Protein 5LW2 (pdb70)

Structure (mmCIF, N/CA/C/O backbone):
data_5LW2
#
_entry.id   5LW2
#
_cell.length_a   96.130
_cell.length_b   28.000
_cell.length_c   52.730
_cell.angle_alpha   90.00
_cell.angle_beta   104.53
_cell.angle_gamma   90.00
#
_symmetry.space_group_name_H-M   'C 1 2 1'
#
loop_
_entity.id
_entity.type
_entity.pdbx_description
1 polymer DARPin_5m3_D12
2 non-polymer 'ACETATE ION'
3 water water
#
loop_
_atom_site.group_PDB
_atom_site.id
_atom_site.type_symbol
_atom_site.label_atom_id
_atom_site.label_alt_id
_atom_site.label_comp_id
_atom_site.label_asym_id
_atom_site.label_entity_id
_atom_site.label_seq_id
_atom_site.pdbx_PDB_ins_code
_atom_site.Cartn_x
_atom_site.Cartn_y
_atom_site.Cartn_z
_atom_site.occupancy
_atom_site.B_iso_or_equiv
_atom_site.auth_seq_id
_atom_site.auth_comp_id
_atom_site.auth_asym_id
_atom_site.auth_atom_id
_atom_site.pdbx_PDB_model_num
ATOM 1 N N . ASP A 1 13 ? -47.256 -8.926 13.420 1.00 74.14 13 ASP A N 1
ATOM 2 C CA . ASP A 1 13 ? -47.948 -8.137 14.431 1.00 73.41 13 ASP A CA 1
ATOM 3 C C . ASP A 1 13 ? -46.931 -7.287 15.206 1.00 62.75 13 ASP A C 1
ATOM 4 O O . ASP A 1 13 ? -46.263 -6.438 14.615 1.00 61.71 13 ASP A O 1
ATOM 12 N N . LEU A 1 14 ? -46.808 -7.505 16.520 1.00 55.22 14 LEU A N 1
ATOM 13 C CA . LEU A 1 14 ? -45.826 -6.755 17.298 1.00 45.00 14 LEU A CA 1
ATOM 14 C C . LEU A 1 14 ? -44.411 -7.046 16.818 1.00 39.64 14 LEU A C 1
ATOM 15 O O . LEU A 1 14 ? -43.556 -6.152 16.800 1.00 36.29 14 LEU A O 1
ATOM 31 N N . GLY A 1 15 ? -44.142 -8.293 16.430 1.00 40.82 15 GLY A N 1
ATOM 32 C CA . GLY A 1 15 ? -42.825 -8.627 15.913 1.00 38.77 15 GLY A CA 1
ATOM 33 C C . GLY A 1 15 ? -42.478 -7.842 14.665 1.00 39.16 15 GLY A C 1
ATOM 34 O O . GLY A 1 15 ? -41.337 -7.406 14.489 1.00 35.71 15 GLY A O 1
ATOM 38 N N . LYS A 1 16 ? -43.457 -7.646 13.779 1.00 43.64 16 LYS A N 1
ATOM 39 C CA . LYS A 1 16 ? -43.216 -6.857 12.578 1.00 46.15 16 LYS A CA 1
ATOM 40 C C . LYS A 1 16 ? -42.903 -5.410 12.935 1.00 42.81 16 LYS A C 1
ATOM 41 O O . LYS A 1 16 ? -41.986 -4.805 12.368 1.00 41.95 16 LYS A O 1
ATOM 60 N N . LYS A 1 17 ? -43.647 -4.843 13.889 1.00 40.31 17 LYS A N 1
ATOM 61 C CA . LYS A 1 17 ? -43.383 -3.474 14.320 1.00 36.79 17 LYS A CA 1
ATOM 62 C C . LYS A 1 17 ? -42.010 -3.356 14.971 1.00 31.80 17 LYS A C 1
ATOM 63 O O . LYS A 1 17 ? -41.323 -2.341 14.810 1.00 30.13 17 LYS A O 1
ATOM 82 N N . LEU A 1 18 ? -41.591 -4.387 15.711 1.00 27.69 18 LEU A N 1
ATOM 83 C CA . LEU A 1 18 ? -40.285 -4.351 16.361 1.00 25.31 18 LEU A CA 1
ATOM 84 C C . LEU A 1 18 ? -39.154 -4.320 15.337 1.00 25.27 18 LEU A C 1
ATOM 85 O O . LEU A 1 18 ? -38.180 -3.578 15.502 1.00 24.56 18 LEU A O 1
ATOM 101 N N . LEU A 1 19 ? -39.259 -5.127 14.278 1.00 25.91 19 LEU A N 1
ATOM 102 C CA . LEU A 1 19 ? -38.231 -5.132 13.241 1.00 26.62 19 LEU A CA 1
ATOM 103 C C . LEU A 1 19 ? -38.065 -3.750 12.621 1.00 27.21 19 LEU A C 1
ATOM 104 O O . LEU A 1 19 ? -36.944 -3.247 12.486 1.00 27.39 19 LEU A O 1
ATOM 120 N N . GLU A 1 20 ? -39.175 -3.116 12.244 1.00 32.57 20 GLU A N 1
ATOM 121 C CA . GLU A 1 20 ? -39.097 -1.815 11.588 1.00 36.28 20 GLU A CA 1
ATOM 122 C C . GLU A 1 20 ? -38.613 -0.738 12.551 1.00 32.43 20 GLU A C 1
ATOM 123 O O . GLU A 1 20 ? -37.823 0.133 12.170 1.00 30.71 20 GLU A O 1
ATOM 135 N N . ALA A 1 21 ? -39.079 -0.775 13.802 1.00 28.63 21 ALA A N 1
ATOM 136 C CA . ALA A 1 21 ? -38.607 0.191 14.788 1.00 27.01 21 ALA A CA 1
ATOM 137 C C . ALA A 1 21 ? -37.099 0.089 14.969 1.00 25.61 21 ALA A C 1
ATOM 138 O O . ALA A 1 21 ? -36.413 1.105 15.126 1.00 23.51 21 ALA A O 1
ATOM 145 N N . ALA A 1 22 ? -36.566 -1.134 14.956 1.00 24.93 22 ALA A N 1
ATOM 146 C CA . ALA A 1 22 ? -35.125 -1.308 15.082 1.00 24.31 22 ALA A CA 1
ATOM 147 C C . ALA A 1 22 ? -34.412 -0.808 13.836 1.00 25.43 22 ALA A C 1
ATOM 148 O O . ALA A 1 22 ? -33.356 -0.172 13.929 1.00 25.64 22 ALA A O 1
ATOM 155 N N . ARG A 1 23 ? -34.982 -1.077 12.661 1.00 27.50 23 ARG A N 1
ATOM 156 C CA . ARG A 1 23 ? -34.377 -0.606 11.420 1.00 28.34 23 ARG A CA 1
ATOM 157 C C . ARG A 1 23 ? -34.375 0.917 11.354 1.00 29.33 23 ARG A C 1
ATOM 158 O O . ARG A 1 23 ? -33.373 1.528 10.967 1.00 31.83 23 ARG A O 1
ATOM 179 N N . ALA A 1 24 ? -35.488 1.547 11.734 1.00 30.03 24 ALA A N 1
ATOM 180 C CA . ALA A 1 24 ? -35.634 2.993 11.630 1.00 30.77 24 ALA A CA 1
ATOM 181 C C . ALA A 1 24 ? -34.957 3.756 12.763 1.00 32.04 24 ALA A C 1
ATOM 182 O O . ALA A 1 24 ? -34.877 4.987 12.693 1.00 32.93 24 ALA A O 1
ATOM 189 N N . GLY A 1 25 ? -34.473 3.073 13.796 1.00 29.05 25 GLY A N 1
ATOM 190 C CA . GLY A 1 25 ? -33.784 3.751 14.876 1.00 30.31 25 GLY A CA 1
ATOM 191 C C . GLY A 1 25 ? -34.678 4.321 15.954 1.00 30.87 25 GLY A C 1
ATOM 192 O O . GLY A 1 25 ? -34.234 5.188 16.714 1.00 30.23 25 GLY A O 1
ATOM 196 N N . GLN A 1 26 ? -35.926 3.858 16.052 1.00 31.69 26 GLN A N 1
ATOM 197 C CA . GLN A 1 26 ? -36.874 4.359 17.050 1.00 33.50 26 GLN A CA 1
ATOM 198 C C . GLN A 1 26 ? -36.674 3.564 18.333 1.00 29.88 26 GLN A C 1
ATOM 199 O O . GLN A 1 26 ? -37.354 2.569 18.590 1.00 28.20 26 GLN A O 1
ATOM 213 N N . ASP A 1 27 ? -35.729 4.014 19.158 1.00 28.02 27 ASP A N 1
ATOM 214 C CA . ASP A 1 27 ? -35.363 3.244 20.341 1.00 27.31 27 ASP A CA 1
ATOM 215 C C . ASP A 1 27 ? -36.446 3.300 21.409 1.00 26.14 27 ASP A C 1
ATOM 216 O O . ASP A 1 27 ? -36.561 2.373 22.220 1.00 24.70 27 ASP A O 1
ATOM 225 N N . ASP A 1 28 ? -37.247 4.368 21.435 1.00 27.69 28 ASP A N 1
ATOM 226 C CA . ASP A 1 28 ? -38.378 4.395 22.355 1.00 28.13 28 ASP A CA 1
ATOM 227 C C . ASP A 1 28 ? -39.426 3.365 21.950 1.00 29.90 28 ASP A C 1
ATOM 228 O O . ASP A 1 28 ? -39.977 2.660 22.805 1.00 28.35 28 ASP A O 1
ATOM 237 N N . GLU A 1 29 ? -39.689 3.240 20.645 1.00 31.24 29 GLU A N 1
ATOM 238 C CA . GLU A 1 29 ? -40.670 2.272 20.170 1.00 33.37 29 GLU A CA 1
ATOM 239 C C . GLU A 1 29 ? -40.186 0.841 20.362 1.00 29.76 29 GLU A C 1
ATOM 240 O O . GLU A 1 29 ? -40.995 -0.058 20.623 1.00 30.61 29 GLU A O 1
ATOM 252 N N . VAL A 1 30 ? -38.878 0.611 20.228 1.00 27.19 30 VAL A N 1
ATOM 253 C CA . VAL A 1 30 ? -38.311 -0.709 20.501 1.00 24.18 30 VAL A CA 1
ATOM 254 C C . VAL A 1 30 ? -38.592 -1.114 21.942 1.00 24.51 30 VAL A C 1
ATOM 255 O O . VAL A 1 30 ? -39.035 -2.237 22.217 1.00 22.46 30 VAL A O 1
ATOM 269 N N . ARG A 1 31 ? -38.335 -0.206 22.886 1.00 26.12 31 ARG A N 1
ATOM 270 C CA . ARG A 1 31 ? -38.589 -0.504 24.293 1.00 24.62 31 ARG A CA 1
ATOM 271 C C . ARG A 1 31 ? -40.075 -0.737 24.540 1.00 26.84 31 ARG A C 1
ATOM 272 O O . ARG A 1 31 ? -40.461 -1.690 25.227 1.00 27.43 31 ARG A O 1
ATOM 293 N N . ILE A 1 32 ? -40.921 0.139 23.995 1.00 28.87 32 ILE A N 1
ATOM 294 C CA . ILE A 1 32 ? -42.370 0.004 24.151 1.00 30.27 32 ILE A CA 1
ATOM 295 C C . ILE A 1 32 ? -42.833 -1.358 23.655 1.00 28.62 32 ILE A C 1
ATOM 296 O O . ILE A 1 32 ? -43.586 -2.069 24.335 1.00 29.79 32 ILE A O 1
ATOM 312 N N . LEU A 1 33 ? -42.409 -1.735 22.447 1.00 26.13 33 LEU A N 1
ATOM 313 C CA . LEU A 1 33 ? -42.858 -2.992 21.866 1.00 25.68 33 LEU A CA 1
ATOM 314 C C . LEU A 1 33 ? -42.398 -4.180 22.702 1.00 25.92 33 LEU A C 1
ATOM 315 O O . LEU A 1 33 ? -43.154 -5.138 22.901 1.00 27.85 33 LEU A O 1
ATOM 331 N N . LEU A 1 34 ? -41.164 -4.130 23.213 1.00 24.31 34 LEU A N 1
ATOM 332 C CA . LEU A 1 34 ? -40.677 -5.203 24.073 1.00 22.73 34 LEU A CA 1
ATOM 333 C C . LEU A 1 34 ? -41.452 -5.252 25.384 1.00 27.10 34 LEU A C 1
ATOM 334 O O . LEU A 1 34 ? -41.789 -6.336 25.874 1.00 26.40 34 LEU A O 1
ATOM 350 N N . ALA A 1 35 ? -41.741 -4.087 25.968 1.00 28.43 35 ALA A N 1
ATOM 351 C CA . ALA A 1 35 ? -42.519 -4.044 27.199 1.00 32.72 35 ALA A CA 1
ATOM 352 C C . ALA A 1 35 ? -43.911 -4.632 27.015 1.00 33.65 35 ALA A C 1
ATOM 353 O O . ALA A 1 35 ? -44.532 -5.051 27.999 1.00 36.05 35 ALA A O 1
ATOM 360 N N . ASN A 1 36 ? -44.415 -4.678 25.780 1.00 31.71 36 ASN A N 1
ATOM 361 C CA . ASN A 1 36 ? -45.749 -5.193 25.500 1.00 34.66 36 ASN A CA 1
ATOM 362 C C . ASN A 1 36 ? -45.719 -6.583 24.868 1.00 34.10 36 ASN A C 1
ATOM 363 O O . ASN A 1 36 ? -46.702 -6.997 24.247 1.00 36.14 36 ASN A O 1
ATOM 374 N N . GLY A 1 37 ? -44.611 -7.311 25.013 1.00 31.49 37 GLY A N 1
ATOM 375 C CA . GLY A 1 37 ? -44.569 -8.719 24.675 1.00 32.52 37 GLY A CA 1
ATOM 376 C C . GLY A 1 37 ? -43.914 -9.066 23.357 1.00 33.63 37 GLY A C 1
ATOM 377 O O . GLY A 1 37 ? -43.892 -10.250 22.995 1.00 34.49 37 GLY A O 1
ATOM 381 N N . ALA A 1 38 ? -43.378 -8.089 22.631 1.00 32.49 38 ALA A N 1
ATOM 382 C CA . ALA A 1 38 ? -42.768 -8.374 21.339 1.00 33.16 38 ALA A CA 1
ATOM 383 C C . ALA A 1 38 ? -41.595 -9.331 21.500 1.00 31.95 38 ALA A C 1
ATOM 384 O O . ALA A 1 38 ? -40.756 -9.163 22.390 1.00 30.69 38 ALA A O 1
ATOM 391 N N . ASP A 1 39 ? -41.539 -10.335 20.629 1.00 32.01 39 ASP A N 1
ATOM 392 C CA . ASP A 1 39 ? -40.455 -11.307 20.652 1.00 31.32 39 ASP A CA 1
ATOM 393 C C . ASP A 1 39 ? -39.160 -10.646 20.185 1.00 30.87 39 ASP A C 1
ATOM 394 O O . ASP A 1 39 ? -39.048 -10.217 19.031 1.00 27.17 39 ASP A O 1
ATOM 403 N N . VAL A 1 40 ? -38.182 -10.564 21.091 1.00 30.35 40 VAL A N 1
ATOM 404 C CA . VAL A 1 40 ? -36.933 -9.872 20.800 1.00 27.98 40 VAL A CA 1
ATOM 405 C C . VAL A 1 40 ? -36.183 -10.522 19.647 1.00 29.40 40 VAL A C 1
ATOM 406 O O . VAL A 1 40 ? -35.335 -9.877 19.021 1.00 29.26 40 VAL A O 1
ATOM 419 N N . ASN A 1 41 ? -36.468 -11.790 19.349 1.00 31.95 41 ASN A N 1
ATOM 420 C CA . ASN A 1 41 ? -35.778 -12.515 18.289 1.00 32.84 41 ASN A CA 1
ATOM 421 C C . ASN A 1 41 ? -36.677 -12.785 17.087 1.00 36.46 41 ASN A C 1
ATOM 422 O O . ASN A 1 41 ? -36.400 -13.697 16.301 1.00 38.42 41 ASN A O 1
ATOM 433 N N . THR A 1 42 ? -37.747 -12.007 16.927 1.00 36.77 42 THR A N 1
ATOM 434 C CA . THR A 1 42 ? -38.580 -12.114 15.738 1.00 39.46 42 THR A CA 1
ATOM 435 C C . THR A 1 42 ? -37.713 -12.040 14.490 1.00 35.22 42 THR A C 1
ATOM 436 O O . THR A 1 42 ? -36.828 -11.190 14.385 1.00 34.37 42 THR A O 1
ATOM 447 N N . ALA A 1 43 ? -37.974 -12.933 13.541 1.00 34.86 43 ALA A N 1
ATOM 448 C CA . ALA A 1 43 ? -37.216 -13.000 12.299 1.00 32.48 43 ALA A CA 1
ATOM 449 C C . ALA A 1 43 ? -38.146 -12.725 11.127 1.00 34.58 43 ALA A C 1
ATOM 450 O O . ALA A 1 43 ? -39.251 -13.275 11.067 1.00 36.48 43 ALA A O 1
ATOM 457 N N . ASP A 1 44 ? -37.700 -11.881 10.197 1.00 37.43 44 ASP A N 1
ATOM 458 C CA . ASP A 1 44 ? -38.497 -11.571 9.017 1.00 41.00 44 ASP A CA 1
ATOM 459 C C . ASP A 1 44 ? -38.372 -12.715 8.011 1.00 49.23 44 ASP A C 1
ATOM 460 O O . ASP A 1 44 ? -37.788 -13.765 8.293 1.00 46.61 44 ASP A O 1
ATOM 469 N N . GLU A 1 45 ? -38.921 -12.512 6.812 1.00 58.94 45 GLU A N 1
ATOM 470 C CA . GLU A 1 45 ? -38.933 -13.567 5.804 1.00 70.22 45 GLU A CA 1
ATOM 471 C C . GLU A 1 45 ? -37.533 -14.114 5.548 1.00 64.64 45 GLU A C 1
ATOM 472 O O . GLU A 1 45 ? -37.346 -15.329 5.416 1.00 69.29 45 GLU A O 1
ATOM 484 N N . THR A 1 46 ? -36.536 -13.235 5.484 1.00 55.33 46 THR A N 1
ATOM 485 C CA . THR A 1 46 ? -35.171 -13.626 5.160 1.00 47.33 46 THR A CA 1
ATOM 486 C C . THR A 1 46 ? -34.329 -13.940 6.393 1.00 40.84 46 THR A C 1
ATOM 487 O O . THR A 1 46 ? -33.110 -14.106 6.269 1.00 37.90 46 THR A O 1
ATOM 498 N N . GLY A 1 47 ? -34.941 -14.025 7.571 1.00 37.37 47 GLY A N 1
ATOM 499 C CA . GLY A 1 47 ? -34.243 -14.450 8.764 1.00 33.33 47 GLY A CA 1
ATOM 500 C C . GLY A 1 47 ? -33.627 -13.345 9.594 1.00 30.50 47 GLY A C 1
ATOM 501 O O . GLY A 1 47 ? -33.014 -13.641 10.629 1.00 28.36 47 GLY A O 1
ATOM 505 N N . PHE A 1 48 ? -33.766 -12.086 9.187 1.00 29.94 48 PHE A N 1
ATOM 506 C CA . PHE A 1 48 ? -33.200 -10.990 9.961 1.00 24.97 48 PHE A CA 1
ATOM 507 C C . PHE A 1 48 ? -34.003 -10.771 11.235 1.00 24.71 48 PHE A C 1
ATOM 508 O O . PHE A 1 48 ? -35.236 -10.729 11.204 1.00 24.68 48 PHE A O 1
ATOM 525 N N . THR A 1 49 ? -33.302 -10.618 12.346 1.00 26.00 49 THR A N 1
ATOM 526 C CA . THR A 1 49 ? -33.888 -10.243 13.622 1.00 25.61 49 THR A CA 1
ATOM 527 C C . THR A 1 49 ? -33.680 -8.763 13.867 1.00 25.26 49 THR A C 1
ATOM 528 O O . THR A 1 49 ? -32.887 -8.108 13.182 1.00 24.28 49 THR A O 1
ATOM 539 N N . PRO A 1 50 ? -34.376 -8.186 14.846 1.00 25.67 50 PRO A N 1
ATOM 540 C CA . PRO A 1 50 ? -34.127 -6.772 15.160 1.00 24.62 50 PRO A CA 1
ATOM 541 C C . PRO A 1 50 ? -32.660 -6.466 15.395 1.00 22.50 50 PRO A C 1
ATOM 542 O O . PRO A 1 50 ? -32.192 -5.388 15.012 1.00 24.66 50 PRO A O 1
ATOM 553 N N . LEU A 1 51 ? -31.911 -7.392 15.998 1.00 20.66 51 LEU A N 1
ATOM 554 C CA . LEU A 1 51 ? -30.495 -7.139 16.239 1.00 20.43 51 LEU A CA 1
ATOM 555 C C . LEU A 1 51 ? -29.721 -7.078 14.925 1.00 22.71 51 LEU A C 1
ATOM 556 O O . LEU A 1 51 ? -28.817 -6.248 14.772 1.00 21.73 51 LEU A O 1
ATOM 572 N N . HIS A 1 52 ? -30.061 -7.947 13.969 1.00 23.49 52 HIS A N 1
ATOM 573 C CA . HIS A 1 52 ? -29.475 -7.862 12.633 1.00 23.53 52 HIS A CA 1
ATOM 574 C C . HIS A 1 52 ? -29.659 -6.470 12.045 1.00 23.22 52 HIS A C 1
ATOM 575 O O . HIS A 1 52 ? -28.709 -5.855 11.545 1.00 25.90 52 HIS A O 1
ATOM 589 N N . LEU A 1 53 ? -30.894 -5.968 12.074 1.00 22.08 53 LEU A N 1
ATOM 590 C CA . LEU A 1 53 ? -31.204 -4.730 11.371 1.00 22.62 53 LEU A CA 1
ATOM 591 C C . LEU A 1 53 ? -30.564 -3.534 12.058 1.00 22.80 53 LEU A C 1
ATOM 592 O O . LEU A 1 53 ? -30.042 -2.637 11.388 1.00 22.99 53 LEU A O 1
ATOM 608 N N . ALA A 1 54 ? -30.582 -3.507 13.393 1.00 20.16 54 ALA A N 1
ATOM 609 C CA . ALA A 1 54 ? -29.941 -2.414 14.115 1.00 19.70 54 ALA A CA 1
ATOM 610 C C . ALA A 1 54 ? -28.437 -2.410 13.882 1.00 21.41 54 ALA A C 1
ATOM 611 O O . ALA A 1 54 ? -27.825 -1.344 13.751 1.00 25.06 54 ALA A O 1
ATOM 618 N N . ALA A 1 55 ? -27.824 -3.594 13.825 1.00 21.31 55 ALA A N 1
ATOM 619 C CA . ALA A 1 55 ? -26.401 -3.671 13.521 1.00 22.11 55 ALA A CA 1
ATOM 620 C C . ALA A 1 55 ? -26.121 -3.175 12.109 1.00 22.70 55 ALA A C 1
ATOM 621 O O . ALA A 1 55 ? -25.157 -2.435 11.883 1.00 25.16 55 ALA A O 1
ATOM 628 N N . TRP A 1 56 ? -26.967 -3.562 11.149 1.00 23.74 56 TRP A N 1
ATOM 629 C CA . TRP A 1 56 ? -26.770 -3.147 9.764 1.00 26.31 56 TRP A CA 1
ATOM 630 C C . TRP A 1 56 ? -26.971 -1.646 9.597 1.00 27.69 56 TRP A C 1
ATOM 631 O O . TRP A 1 56 ? -26.255 -0.999 8.820 1.00 26.60 56 TRP A O 1
ATOM 652 N N . GLU A 1 57 ? -27.943 -1.073 10.308 1.00 26.59 57 GLU A N 1
ATOM 653 C CA . GLU A 1 57 ? -28.243 0.346 10.164 1.00 28.51 57 GLU A CA 1
ATOM 654 C C . GLU A 1 57 ? -27.360 1.225 11.038 1.00 30.61 57 GLU A C 1
ATOM 655 O O . GLU A 1 57 ? -27.301 2.438 10.810 1.00 31.11 57 GLU A O 1
ATOM 667 N N . GLY A 1 58 ? -26.672 0.649 12.020 1.00 28.43 58 GLY A N 1
ATOM 668 C CA . GLY A 1 58 ? -25.761 1.412 12.844 1.00 29.82 58 GLY A CA 1
ATOM 669 C C . GLY A 1 58 ? -26.390 2.045 14.063 1.00 27.50 58 GLY A C 1
ATOM 670 O O . GLY A 1 58 ? -25.938 3.112 14.495 1.00 30.99 58 GLY A O 1
ATOM 674 N N . HIS A 1 59 ? -27.422 1.427 14.632 1.00 25.19 59 HIS A N 1
ATOM 675 C CA . HIS A 1 59 ? -28.134 1.981 15.786 1.00 25.06 59 HIS A CA 1
ATOM 676 C C . HIS A 1 59 ? -27.573 1.326 17.046 1.00 23.80 59 HIS A C 1
ATOM 677 O O . HIS A 1 59 ? -28.094 0.324 17.538 1.00 22.64 59 HIS A O 1
ATOM 691 N N . LEU A 1 60 ? -26.496 1.916 17.572 1.00 25.38 60 LEU A N 1
ATOM 692 C CA . LEU A 1 60 ? -25.787 1.331 18.706 1.00 27.14 60 LEU A CA 1
ATOM 693 C C . LEU A 1 60 ? -26.702 1.176 19.915 1.00 23.90 60 LEU A C 1
ATOM 694 O O . LEU A 1 60 ? -26.734 0.118 20.552 1.00 23.03 60 LEU A O 1
ATOM 710 N N . GLY A 1 61 ? -27.440 2.232 20.257 1.00 25.30 61 GLY A N 1
ATOM 711 C CA . GLY A 1 61 ? -28.287 2.176 21.438 1.00 23.91 61 GLY A CA 1
ATOM 712 C C . GLY A 1 61 ? -29.307 1.056 21.369 1.00 25.25 61 GLY A C 1
ATOM 713 O O . GLY A 1 61 ? -29.591 0.396 22.374 1.00 20.87 61 GLY A O 1
ATOM 717 N N . ILE A 1 62 ? -29.873 0.825 20.183 1.00 24.81 62 ILE A N 1
ATOM 718 C CA . ILE A 1 62 ? -30.846 -0.249 20.015 1.00 24.51 62 ILE A CA 1
ATOM 719 C C . ILE A 1 62 ? -30.172 -1.609 20.143 1.00 24.75 62 ILE A C 1
ATOM 720 O O . ILE A 1 62 ? -30.739 -2.543 20.720 1.00 25.75 62 ILE A O 1
ATOM 736 N N . VAL A 1 63 ? -28.956 -1.746 19.607 1.00 23.55 63 VAL A N 1
ATOM 737 C CA . VAL A 1 63 ? -28.182 -2.969 19.821 1.00 21.87 63 VAL A CA 1
ATOM 738 C C . VAL A 1 63 ? -28.065 -3.257 21.313 1.00 22.79 63 VAL A C 1
ATOM 739 O O . VAL A 1 63 ? -28.293 -4.382 21.772 1.00 23.42 63 VAL A O 1
ATOM 752 N N . GLU A 1 64 ? -27.703 -2.235 22.088 1.00 23.86 64 GLU A N 1
ATOM 753 C CA . GLU A 1 64 ? -27.548 -2.405 23.529 1.00 25.20 64 GLU A CA 1
ATOM 754 C C . GLU A 1 64 ? -28.877 -2.741 24.199 1.00 25.18 64 GLU A C 1
ATOM 755 O O . GLU A 1 64 ? -28.923 -3.572 25.116 1.00 25.99 64 GLU A O 1
ATOM 767 N N . VAL A 1 65 ? -29.968 -2.117 23.752 1.00 24.27 65 VAL A N 1
ATOM 768 C CA . VAL A 1 65 ? -31.278 -2.386 24.345 1.00 23.35 65 VAL A CA 1
ATOM 769 C C . VAL A 1 65 ? -31.709 -3.818 24.052 1.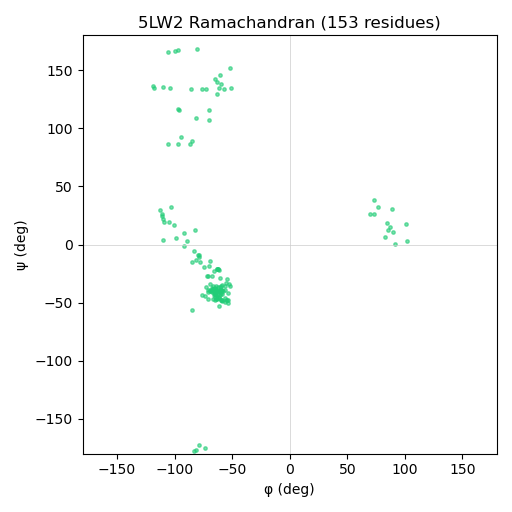00 20.76 65 VAL A C 1
ATOM 770 O O . VAL A 1 65 ? -32.171 -4.541 24.944 1.00 22.02 65 VAL A O 1
ATOM 783 N N . LEU A 1 66 ? -31.583 -4.244 22.795 1.00 18.82 66 LEU A N 1
ATOM 784 C CA . LEU A 1 66 ? -31.976 -5.604 22.440 1.00 19.00 66 LEU A CA 1
ATOM 785 C C . LEU A 1 66 ? -31.184 -6.630 23.237 1.00 20.74 66 LEU A C 1
ATOM 786 O O . LEU A 1 66 ? -31.743 -7.630 23.704 1.00 23.02 66 LEU A O 1
ATOM 802 N N . LEU A 1 67 ? -29.877 -6.406 23.400 1.00 21.64 67 LEU A N 1
ATOM 803 C CA . LEU A 1 67 ? -29.049 -7.366 24.123 1.00 21.21 67 LEU A CA 1
ATOM 804 C C . LEU A 1 67 ? -29.435 -7.416 25.596 1.00 22.17 67 LEU A C 1
ATOM 805 O O . LEU A 1 67 ? -29.406 -8.485 26.217 1.00 21.45 67 LEU A O 1
ATOM 821 N N . LYS A 1 68 ? -29.815 -6.276 26.167 1.00 22.98 68 LYS A N 1
ATOM 822 C CA . LYS A 1 68 ? -30.288 -6.265 27.544 1.00 27.86 68 LYS A CA 1
ATOM 823 C C . LYS A 1 68 ? -31.642 -6.947 27.697 1.00 28.73 68 LYS A C 1
ATOM 824 O O . LYS A 1 68 ? -32.035 -7.253 28.829 1.00 31.77 68 LYS A O 1
ATOM 843 N N . ASN A 1 69 ? -32.351 -7.203 26.595 1.00 25.79 69 ASN A N 1
ATOM 844 C CA . ASN A 1 69 ? -33.663 -7.837 26.623 1.00 26.37 69 ASN A CA 1
ATOM 845 C C . ASN A 1 69 ? -33.646 -9.248 26.042 1.00 26.05 69 ASN A C 1
ATOM 846 O O . ASN A 1 69 ? -34.667 -9.728 25.543 1.00 27.55 69 ASN A O 1
ATOM 857 N N . GLY A 1 70 ? -32.499 -9.918 26.094 1.00 25.90 70 GLY A N 1
ATOM 858 C CA . GLY A 1 70 ? -32.423 -11.325 25.752 1.00 25.77 70 GLY A CA 1
ATOM 859 C C . GLY A 1 70 ? -32.199 -11.637 24.290 1.00 23.15 70 GLY A C 1
ATOM 860 O O . GLY A 1 70 ? -32.390 -12.790 23.888 1.00 24.65 70 GLY A O 1
ATOM 864 N N . ALA A 1 71 ? -31.797 -10.659 23.483 1.00 23.34 71 ALA A N 1
ATOM 865 C CA . ALA A 1 71 ? -31.570 -10.917 22.068 1.00 21.55 71 ALA A CA 1
ATOM 866 C C . ALA A 1 71 ? -30.481 -11.966 21.881 1.00 24.17 71 ALA A C 1
ATOM 867 O O . ALA A 1 71 ? -29.522 -12.047 22.652 1.00 21.20 71 ALA A O 1
ATOM 874 N N . ASP A 1 72 ? -30.636 -12.772 20.833 1.00 27.20 72 ASP A N 1
ATOM 875 C CA . ASP A 1 72 ? -29.640 -13.774 20.476 1.00 28.01 72 ASP A CA 1
ATOM 876 C C . ASP A 1 72 ? -28.527 -13.082 19.700 1.00 28.58 72 ASP A C 1
ATOM 877 O O . ASP A 1 72 ? -28.730 -12.662 18.556 1.00 25.77 72 ASP A O 1
ATOM 886 N N . VAL A 1 73 ? -27.354 -12.948 20.326 1.00 27.75 73 VAL A N 1
ATOM 887 C CA . VAL A 1 73 ? -26.247 -12.241 19.693 1.00 27.36 73 VAL A CA 1
ATOM 888 C C . VAL A 1 73 ? -25.740 -12.977 18.461 1.00 27.66 73 VAL A C 1
ATOM 889 O O . VAL A 1 73 ? -25.127 -12.357 17.584 1.00 29.30 73 VAL A O 1
ATOM 902 N N . ASN A 1 74 ? -25.979 -14.286 18.370 1.00 26.55 74 ASN A N 1
ATOM 903 C CA . ASN A 1 74 ? -25.471 -15.104 17.274 1.00 27.58 74 ASN A CA 1
ATOM 904 C C . ASN A 1 74 ? -26.580 -15.599 16.351 1.00 28.50 74 ASN A C 1
ATOM 905 O O . ASN A 1 74 ? -26.410 -16.623 15.680 1.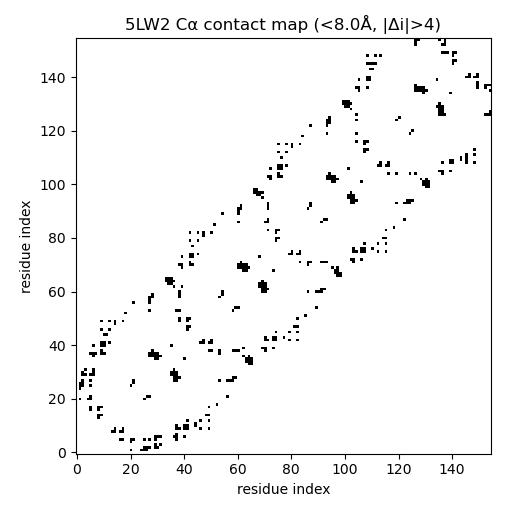00 30.87 74 ASN A O 1
ATOM 916 N N . ALA A 1 75 ? -27.711 -14.900 16.302 1.00 28.86 75 ALA A N 1
ATOM 917 C CA . ALA A 1 75 ? -28.800 -15.308 15.428 1.00 28.71 75 ALA A CA 1
ATOM 918 C C . ALA A 1 75 ? -28.338 -15.325 13.976 1.00 27.17 75 ALA A C 1
ATOM 919 O O . ALA A 1 75 ? -27.624 -14.425 13.525 1.00 24.42 75 ALA A O 1
ATOM 926 N N . ASN A 1 76 ? -28.754 -16.357 13.247 1.00 29.64 76 ASN A N 1
ATOM 927 C CA . ASN A 1 76 ? -28.406 -16.521 11.842 1.00 31.08 76 ASN A CA 1
ATOM 928 C C . ASN A 1 76 ? -29.586 -16.169 10.949 1.00 31.65 76 ASN A C 1
ATOM 929 O O . ASN A 1 76 ? -30.713 -16.608 11.192 1.00 32.44 76 ASN A O 1
ATOM 940 N N . ASP A 1 77 ? -29.316 -15.398 9.900 1.00 30.53 77 ASP A N 1
ATOM 941 C CA . ASP A 1 77 ? -30.313 -15.195 8.863 1.00 33.35 77 ASP A CA 1
ATOM 942 C C . ASP A 1 77 ? -30.286 -16.385 7.906 1.00 34.85 77 ASP A C 1
ATOM 943 O O . ASP A 1 77 ? -29.549 -17.355 8.105 1.00 35.09 77 ASP A O 1
ATOM 952 N N . GLU A 1 78 ? -31.098 -16.314 6.849 1.00 37.36 78 GLU A N 1
ATOM 953 C CA . GLU A 1 78 ? -31.183 -17.429 5.912 1.00 41.98 78 GLU A CA 1
ATOM 954 C C . GLU A 1 78 ? -29.855 -17.695 5.221 1.00 39.79 78 GLU A C 1
ATOM 955 O O . GLU A 1 78 ? -29.641 -18.803 4.719 1.00 39.24 78 GLU A O 1
ATOM 967 N N . ARG A 1 79 ? -28.961 -16.710 5.185 1.00 35.67 79 ARG A N 1
ATOM 968 C CA . ARG A 1 79 ? -27.662 -16.863 4.549 1.00 36.66 79 ARG A CA 1
ATOM 969 C C . ARG A 1 79 ? -26.554 -17.158 5.549 1.00 33.80 79 ARG A C 1
ATOM 970 O O . ARG A 1 79 ? -25.384 -17.213 5.160 1.00 32.36 79 ARG A O 1
ATOM 991 N N . GLY A 1 80 ? -26.894 -17.361 6.820 1.00 31.79 80 GLY A N 1
ATOM 992 C CA . GLY A 1 80 ? -25.898 -17.660 7.828 1.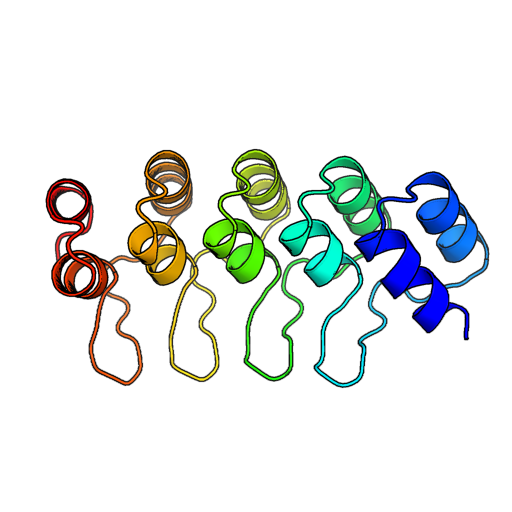00 30.71 80 GLY A CA 1
ATOM 993 C C . GLY A 1 80 ? -25.188 -16.459 8.406 1.00 29.16 80 GLY A C 1
ATOM 994 O O . GLY A 1 80 ? -24.245 -16.635 9.184 1.00 29.34 80 GLY A O 1
ATOM 998 N N . HIS A 1 81 ? -25.609 -15.246 8.061 1.00 28.43 81 HIS A N 1
ATOM 999 C CA . HIS A 1 81 ? -24.986 -14.048 8.604 1.00 24.11 81 HIS A CA 1
ATOM 1000 C C . HIS A 1 81 ? -25.457 -13.835 10.034 1.00 23.55 81 HIS A C 1
ATOM 1001 O O . HIS A 1 81 ? -26.652 -13.936 10.318 1.00 25.59 81 HIS A O 1
ATOM 1015 N N . THR A 1 82 ? -24.523 -13.551 10.926 1.00 23.33 82 THR A N 1
ATOM 1016 C CA . THR A 1 82 ? -24.834 -13.112 12.279 1.00 24.19 82 THR A CA 1
ATOM 1017 C C . THR A 1 82 ? -24.773 -11.602 12.355 1.00 25.34 82 THR A C 1
ATOM 1018 O O . THR A 1 82 ? -24.268 -10.936 11.448 1.00 25.94 82 THR A O 1
ATOM 1029 N N . PRO A 1 83 ? -25.280 -11.008 13.437 1.00 23.59 83 PRO A N 1
ATOM 1030 C CA . PRO A 1 83 ? -25.156 -9.552 13.568 1.00 20.84 83 PRO A CA 1
ATOM 1031 C C . PRO A 1 83 ? -23.722 -9.065 13.463 1.00 20.81 83 PRO A C 1
ATOM 1032 O O . PRO A 1 83 ? -23.489 -7.966 12.946 1.00 24.40 83 PRO A O 1
ATOM 1043 N N . LEU A 1 84 ? -22.748 -9.849 13.931 1.00 21.25 84 LEU A N 1
ATOM 1044 C CA . LEU A 1 84 ? -21.352 -9.450 13.783 1.00 21.25 84 LEU A CA 1
ATOM 1045 C C . LEU A 1 84 ? -20.950 -9.395 12.313 1.00 22.50 84 LEU A C 1
ATOM 1046 O O . LEU A 1 84 ? -20.172 -8.523 11.908 1.00 23.17 84 LEU A O 1
ATOM 1062 N N . HIS A 1 85 ? -21.460 -10.323 11.500 1.00 24.72 85 HIS A N 1
ATOM 1063 C CA . HIS A 1 85 ? -21.223 -10.257 10.059 1.00 27.35 85 HIS A CA 1
ATOM 1064 C C . HIS A 1 85 ? -21.676 -8.916 9.497 1.00 26.34 85 HIS A C 1
ATOM 1065 O O . HIS A 1 85 ? -20.948 -8.264 8.739 1.00 26.00 85 HIS A O 1
ATOM 1079 N N . LEU A 1 86 ? -22.886 -8.487 9.857 1.00 24.26 86 LEU A N 1
ATOM 1080 C CA . LEU A 1 86 ? -23.453 -7.286 9.257 1.00 25.30 86 LEU A CA 1
ATOM 1081 C C . LEU A 1 86 ? -22.760 -6.029 9.768 1.00 26.99 86 LEU A C 1
ATOM 1082 O O . LEU A 1 86 ? -22.569 -5.070 9.011 1.00 26.89 86 LEU A O 1
ATOM 1098 N N . ALA A 1 87 ? -22.373 -6.009 11.045 1.00 27.50 87 ALA A N 1
ATOM 1099 C CA . ALA A 1 87 ? -21.645 -4.857 11.571 1.00 28.89 87 ALA A CA 1
ATOM 1100 C C . ALA A 1 87 ? -20.278 -4.724 10.911 1.00 29.02 87 ALA A C 1
ATOM 1101 O O . ALA A 1 87 ? -19.859 -3.617 10.557 1.00 29.64 87 ALA A O 1
ATOM 1108 N N . ALA A 1 88 ? -19.566 -5.839 10.745 1.00 28.29 88 ALA A N 1
ATOM 1109 C CA . ALA A 1 88 ? -18.265 -5.789 10.089 1.00 30.50 88 ALA A CA 1
ATOM 1110 C C . ALA A 1 88 ? -18.406 -5.363 8.633 1.00 29.72 88 ALA A C 1
ATOM 1111 O O . ALA A 1 88 ? -17.581 -4.601 8.118 1.00 32.28 88 ALA A O 1
ATOM 1118 N N . TYR A 1 89 ? -19.459 -5.834 7.962 1.00 28.86 89 TYR A N 1
ATOM 1119 C CA . TYR A 1 89 ? -19.686 -5.483 6.563 1.00 31.45 89 TYR A CA 1
ATOM 1120 C C . TYR A 1 89 ? -19.919 -3.985 6.404 1.00 32.47 89 TYR A C 1
ATOM 1121 O O . TYR A 1 89 ? -19.339 -3.341 5.520 1.00 33.81 89 TYR A O 1
ATOM 1139 N N . THR A 1 90 ? -20.774 -3.416 7.256 1.00 30.36 90 THR A N 1
ATOM 1140 C CA . THR A 1 90 ? -21.140 -2.009 7.168 1.00 31.78 90 THR A CA 1
ATOM 1141 C C . THR A 1 90 ? -20.132 -1.088 7.839 1.00 31.17 90 THR A C 1
ATOM 1142 O O . THR A 1 90 ? -20.277 0.134 7.740 1.00 34.82 90 THR A O 1
ATOM 1153 N N . GLY A 1 91 ? -19.124 -1.631 8.514 1.00 29.19 91 GLY A N 1
ATOM 1154 C CA . GLY A 1 91 ? -18.083 -0.796 9.078 1.00 31.19 91 GLY A CA 1
ATOM 1155 C C . GLY A 1 91 ? -18.475 -0.062 10.338 1.00 32.99 91 GLY A C 1
ATOM 1156 O O . GLY A 1 91 ? -17.988 1.047 10.575 1.00 34.41 91 GLY A O 1
ATOM 1160 N N . HIS A 1 92 ? -19.347 -0.650 11.157 1.00 30.91 92 HIS A N 1
ATOM 1161 C CA . HIS A 1 92 ? -19.799 -0.032 12.404 1.00 34.52 92 HIS A CA 1
ATOM 1162 C C . HIS A 1 92 ? -18.924 -0.551 13.539 1.00 32.60 92 HIS A C 1
ATOM 1163 O O . HIS A 1 92 ? -19.201 -1.586 14.148 1.00 33.32 92 HIS A O 1
ATOM 1177 N N . LEU A 1 93 ? -17.856 0.195 13.836 1.00 38.94 93 LEU A N 1
ATOM 1178 C CA . LEU A 1 93 ? -16.855 -0.266 14.795 1.00 37.29 93 LEU A CA 1
ATOM 1179 C C . LEU A 1 93 ? -17.444 -0.413 16.193 1.00 35.35 93 LEU A C 1
ATOM 1180 O O . LEU A 1 93 ? -17.218 -1.424 16.868 1.00 34.83 93 LEU A O 1
ATOM 1197 N N . GLU A 1 94 ? -18.192 0.592 16.652 1.00 39.09 94 GLU A N 1
ATOM 1198 C CA . GLU A 1 94 ? -18.739 0.543 18.005 1.00 41.79 94 GLU A CA 1
ATOM 1199 C C . GLU A 1 94 ? -19.647 -0.666 18.192 1.00 34.37 94 GLU A C 1
ATOM 1200 O O . GLU A 1 94 ? -19.635 -1.301 19.253 1.00 32.77 94 GLU A O 1
ATOM 1212 N N . ILE A 1 95 ? -20.443 -0.999 17.174 1.00 30.25 95 ILE A N 1
ATOM 1213 C CA . ILE A 1 95 ? -21.334 -2.151 17.270 1.00 26.55 95 ILE A CA 1
ATOM 1214 C C . ILE A 1 95 ? -20.535 -3.451 17.246 1.00 24.98 95 ILE A C 1
ATOM 1215 O O . ILE A 1 95 ? -20.857 -4.405 17.963 1.00 22.12 95 ILE A O 1
ATOM 1231 N N . VAL A 1 96 ? -19.483 -3.514 16.425 1.00 26.97 96 VAL A N 1
ATOM 1232 C CA . VAL A 1 96 ? -18.585 -4.669 16.457 1.00 27.74 96 VAL A CA 1
ATOM 1233 C C . VAL A 1 96 ? -18.063 -4.889 17.871 1.00 28.02 96 VAL A C 1
ATOM 1234 O O . VAL A 1 96 ? -18.083 -6.009 18.398 1.00 27.32 96 VAL A O 1
ATOM 1247 N N . GLU A 1 97 ? -17.590 -3.819 18.512 1.00 30.59 97 GLU A N 1
ATOM 1248 C CA . GLU A 1 97 ? -17.024 -3.946 19.852 1.00 33.67 97 GLU A CA 1
ATOM 1249 C C . GLU A 1 97 ? -18.065 -4.457 20.845 1.00 34.30 97 GLU A C 1
ATOM 1250 O O . GLU A 1 97 ? -17.790 -5.363 21.639 1.00 33.99 97 GLU A O 1
ATOM 1262 N N . VAL A 1 98 ? -19.272 -3.889 20.809 1.00 33.93 98 VAL A N 1
ATOM 1263 C CA . VAL A 1 98 ? -20.311 -4.290 21.759 1.00 31.85 98 VAL A CA 1
ATOM 1264 C C . VAL A 1 98 ? -20.705 -5.744 21.534 1.00 28.31 98 VAL A C 1
ATOM 1265 O O . VAL A 1 98 ? -20.837 -6.526 22.486 1.00 27.26 98 VAL A O 1
ATOM 1278 N N . LEU A 1 99 ? -20.909 -6.134 20.273 1.00 25.52 99 LEU A N 1
ATOM 1279 C CA . LEU A 1 99 ? -21.263 -7.519 19.982 1.00 23.21 99 LEU A CA 1
ATOM 1280 C C . LEU A 1 99 ? -20.223 -8.475 20.550 1.00 24.48 99 LEU A C 1
ATOM 1281 O O . LEU A 1 99 ? -20.565 -9.472 21.195 1.00 26.66 99 LEU A O 1
ATOM 1297 N N . LEU A 1 100 ? -18.940 -8.177 20.333 1.00 25.67 100 LEU A N 1
ATOM 1298 C CA . LEU A 1 100 ? -17.889 -9.030 20.873 1.00 27.18 100 LEU A CA 1
ATOM 1299 C C . LEU A 1 100 ? -17.908 -9.030 22.397 1.00 28.81 100 LEU A C 1
ATOM 1300 O O . LEU A 1 100 ? -17.714 -10.076 23.026 1.00 27.42 100 LEU A O 1
ATOM 1316 N N . LYS A 1 101 ? -18.139 -7.866 23.012 1.00 31.96 101 LYS A N 1
ATOM 1317 C CA . LYS A 1 101 ? -18.268 -7.814 24.465 1.00 34.68 101 LYS A CA 1
ATOM 1318 C C . LYS A 1 101 ? -19.468 -8.613 24.954 1.00 28.15 101 LYS A C 1
ATOM 1319 O O . LYS A 1 101 ? -19.499 -9.009 26.124 1.00 26.79 101 LYS A O 1
ATOM 1338 N N . ASN A 1 102 ? -20.449 -8.861 24.084 1.00 25.02 102 ASN A N 1
ATOM 1339 C CA . ASN A 1 102 ? -21.614 -9.674 24.401 1.00 24.08 102 ASN A CA 1
ATOM 1340 C C . ASN A 1 102 ? -21.526 -11.069 23.793 1.00 24.81 102 ASN A C 1
ATOM 1341 O O . ASN A 1 102 ? -22.548 -11.653 23.416 1.00 24.97 102 ASN A O 1
ATOM 1352 N N . GLY A 1 103 ? -20.316 -11.608 23.678 1.00 25.11 103 GLY A N 1
ATOM 1353 C CA . GLY A 1 103 ? -20.149 -13.006 23.331 1.00 26.74 103 GLY A CA 1
ATOM 1354 C C . GLY A 1 103 ? -20.445 -13.358 21.892 1.00 27.08 103 GLY A C 1
ATOM 1355 O O . GLY A 1 103 ? -20.802 -14.506 21.606 1.00 27.40 103 GLY A O 1
ATOM 1359 N N . ALA A 1 104 ? -20.301 -12.411 20.970 1.00 26.55 104 ALA A N 1
ATOM 1360 C CA . ALA A 1 104 ? -20.483 -12.735 19.563 1.00 27.20 104 ALA A CA 1
ATOM 1361 C C . ALA A 1 104 ? -19.427 -13.740 19.124 1.00 29.22 104 ALA A C 1
ATOM 1362 O O . ALA A 1 104 ? -18.266 -13.665 19.534 1.00 30.39 104 ALA A O 1
ATOM 1369 N N . GLY A 1 105 ? -19.839 -14.699 18.301 1.00 28.77 105 GLY A N 1
ATOM 1370 C CA . GLY A 1 105 ? -18.897 -15.645 17.736 1.00 31.71 105 GLY A CA 1
ATOM 1371 C C . GLY A 1 105 ? -17.990 -14.988 16.714 1.00 30.40 105 GLY A C 1
ATOM 1372 O O . GLY A 1 105 ? -18.425 -14.678 15.601 1.00 32.03 105 GLY A O 1
ATOM 1376 N N . VAL A 1 106 ? -16.723 -14.774 17.077 1.00 30.57 106 VAL A N 1
ATOM 1377 C CA . VAL A 1 106 ? -15.822 -14.017 16.211 1.00 29.49 106 VAL A CA 1
ATOM 1378 C C . VAL A 1 106 ? -15.528 -14.774 14.921 1.00 33.13 106 VAL A C 1
ATOM 1379 O O . VAL A 1 106 ? -15.232 -14.159 13.888 1.00 29.40 106 VAL A O 1
ATOM 1392 N N . ASN A 1 107 ? -15.605 -16.106 14.946 1.00 33.49 107 ASN A N 1
ATOM 1393 C CA . ASN A 1 107 ? -15.276 -16.928 13.787 1.00 37.22 107 ASN A CA 1
ATOM 1394 C C . ASN A 1 107 ? -16.498 -17.643 13.214 1.00 35.52 107 ASN A C 1
ATOM 1395 O O . ASN A 1 107 ? -16.376 -18.724 12.633 1.00 40.59 107 ASN A O 1
ATOM 1406 N N . ALA A 1 108 ? -17.679 -17.048 13.359 1.00 31.61 108 ALA A N 1
ATOM 1407 C CA . ALA A 1 108 ? -18.876 -17.621 12.761 1.00 29.89 108 ALA A CA 1
ATOM 1408 C C . ALA A 1 108 ? -18.761 -17.595 11.243 1.00 32.02 108 ALA A C 1
ATOM 1409 O O . ALA A 1 108 ? -18.234 -16.642 10.666 1.00 30.19 108 ALA A O 1
ATOM 1416 N N . THR A 1 109 ? -19.259 -18.647 10.595 1.00 34.26 109 THR A N 1
ATOM 1417 C CA . THR A 1 109 ? -19.195 -18.774 9.144 1.00 36.59 109 THR A CA 1
ATOM 1418 C C . THR A 1 109 ? -20.600 -18.844 8.560 1.00 36.22 109 THR A C 1
ATOM 1419 O O . THR A 1 109 ? -21.469 -19.546 9.087 1.00 35.83 109 THR A O 1
ATOM 1430 N N . ASP A 1 110 ? -20.816 -18.115 7.467 1.00 36.54 110 ASP A N 1
ATOM 1431 C CA . ASP A 1 110 ? -22.092 -18.151 6.771 1.00 36.45 110 ASP A CA 1
ATOM 1432 C C . ASP A 1 110 ? -22.130 -19.356 5.827 1.00 37.56 110 ASP A C 1
ATOM 1433 O O . ASP A 1 110 ? -21.198 -20.163 5.773 1.00 39.42 110 ASP A O 1
ATOM 1442 N N . VAL A 1 111 ? -23.226 -19.490 5.074 1.00 37.06 111 VAL A N 1
ATOM 1443 C CA . VAL A 1 111 ? -23.427 -20.680 4.248 1.00 41.83 111 VAL A CA 1
ATOM 1444 C C . VAL A 1 111 ? -22.365 -20.823 3.167 1.00 41.00 111 VAL A C 1
ATOM 1445 O O . VAL A 1 111 ? -22.173 -21.921 2.636 1.00 43.23 111 VAL A O 1
ATOM 1458 N N . ILE A 1 112 ? -21.679 -19.732 2.808 1.00 39.27 112 ILE A N 1
ATOM 1459 C CA . ILE A 1 112 ? -20.586 -19.800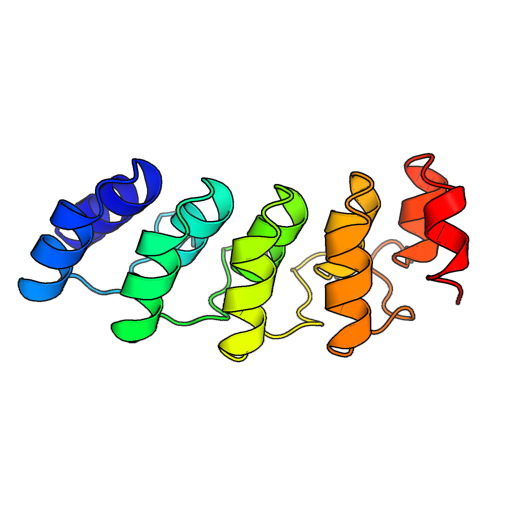 1.841 1.00 43.32 112 ILE A CA 1
ATOM 1460 C C . ILE A 1 112 ? -19.241 -20.008 2.524 1.00 43.58 112 ILE A C 1
ATOM 1461 O O . ILE A 1 112 ? -18.215 -20.127 1.840 1.00 41.64 112 ILE A O 1
ATOM 1477 N N . GLY A 1 113 ? -19.217 -20.079 3.853 1.00 39.76 113 GLY A N 1
ATOM 1478 C CA . GLY A 1 113 ? -17.981 -20.231 4.590 1.00 41.74 113 GLY A CA 1
ATOM 1479 C C . GLY A 1 113 ? -17.314 -18.933 4.976 1.00 41.77 113 GLY A C 1
ATOM 1480 O O . GLY A 1 113 ? -16.160 -18.957 5.424 1.00 43.01 113 GLY A O 1
ATOM 1484 N N . THR A 1 114 ? -18.001 -17.804 4.822 1.00 38.65 114 THR A N 1
ATOM 1485 C CA . THR A 1 114 ? -17.421 -16.492 5.061 1.00 38.17 114 THR A CA 1
ATOM 1486 C C . THR A 1 114 ? -17.538 -16.129 6.535 1.00 34.75 114 THR A C 1
ATOM 1487 O O . THR A 1 114 ? -18.602 -16.296 7.135 1.00 35.25 114 THR A O 1
ATOM 1498 N N . ALA A 1 115 ? -16.449 -15.626 7.108 1.00 32.29 115 ALA A N 1
ATOM 1499 C CA . ALA A 1 115 ? -16.424 -15.149 8.481 1.00 31.65 115 ALA A CA 1
ATOM 1500 C C . ALA A 1 115 ? -16.403 -13.629 8.512 1.00 30.99 115 ALA A C 1
ATOM 1501 O O . ALA A 1 115 ? -16.147 -12.980 7.486 1.00 30.44 115 ALA A O 1
ATOM 1508 N N . PRO A 1 116 ? -16.678 -13.008 9.664 1.00 28.46 116 PRO A N 1
ATOM 1509 C CA . PRO A 1 116 ? -16.684 -11.538 9.707 1.00 28.80 116 PRO A CA 1
ATOM 1510 C C . PRO A 1 116 ? -15.377 -10.925 9.237 1.00 32.25 116 PRO A C 1
ATOM 1511 O O . PRO A 1 116 ? -15.382 -9.861 8.605 1.00 34.34 116 PRO A O 1
ATOM 1522 N N . LEU A 1 117 ? -14.249 -11.575 9.528 1.00 34.67 117 LEU A N 1
ATOM 1523 C CA . LEU A 1 117 ? -12.958 -11.032 9.121 1.00 36.57 117 LEU A CA 1
ATOM 1524 C C . LEU A 1 117 ? -12.883 -10.872 7.608 1.00 38.18 117 LEU A C 1
ATOM 1525 O O . LEU A 1 117 ? -12.283 -9.913 7.109 1.00 39.08 117 LEU A O 1
ATOM 1541 N N . HIS A 1 118 ? -13.490 -11.799 6.858 1.00 37.80 118 HIS A N 1
ATOM 1542 C CA . HIS A 1 118 ? -13.516 -11.668 5.404 1.00 39.88 118 HIS A CA 1
ATOM 1543 C C . HIS A 1 118 ? -14.208 -10.379 4.982 1.00 39.90 118 HIS A C 1
ATOM 1544 O O . HIS A 1 118 ? -13.770 -9.710 4.038 1.00 40.80 118 HIS A O 1
ATOM 1558 N N . LEU A 1 119 ? -15.299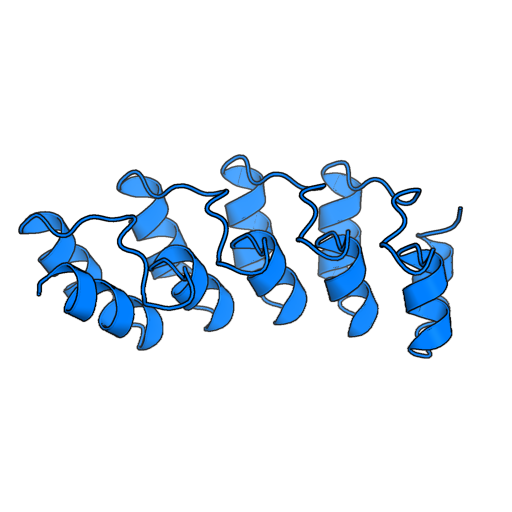 -10.025 5.664 1.00 35.84 119 LEU A N 1
ATOM 1559 C CA . LEU A 1 119 ? -16.110 -8.898 5.214 1.00 36.16 119 LEU A CA 1
ATOM 1560 C C . LEU A 1 119 ? -15.441 -7.576 5.552 1.00 37.93 119 LEU A C 1
ATOM 1561 O O . LEU A 1 119 ? -15.403 -6.663 4.715 1.00 39.73 119 LEU A O 1
ATOM 1577 N N . ALA A 1 120 ? -14.894 -7.454 6.761 1.00 38.62 120 ALA A N 1
ATOM 1578 C CA . ALA A 1 120 ? -14.176 -6.240 7.127 1.00 40.92 120 ALA A CA 1
ATOM 1579 C C . ALA A 1 120 ? -13.015 -5.985 6.175 1.00 43.75 120 ALA A C 1
ATOM 1580 O O . ALA A 1 120 ? -12.780 -4.845 5.759 1.00 44.83 120 ALA A O 1
ATOM 1587 N N . ALA A 1 121 ? -12.275 -7.036 5.820 1.00 43.62 121 ALA A N 1
ATOM 1588 C CA . ALA A 1 121 ? -11.153 -6.867 4.905 1.00 45.98 121 ALA A CA 1
ATOM 1589 C C . ALA A 1 121 ? -11.627 -6.564 3.491 1.00 47.84 121 ALA A C 1
ATOM 1590 O O . ALA A 1 121 ? -10.906 -5.917 2.723 1.00 48.97 121 ALA A O 1
ATOM 1597 N N . MET A 1 122 ? -12.830 -7.020 3.135 1.00 48.69 122 MET A N 1
ATOM 1598 C CA . MET A 1 122 ? -13.365 -6.770 1.802 1.00 54.03 122 MET A CA 1
ATOM 1599 C C . MET A 1 12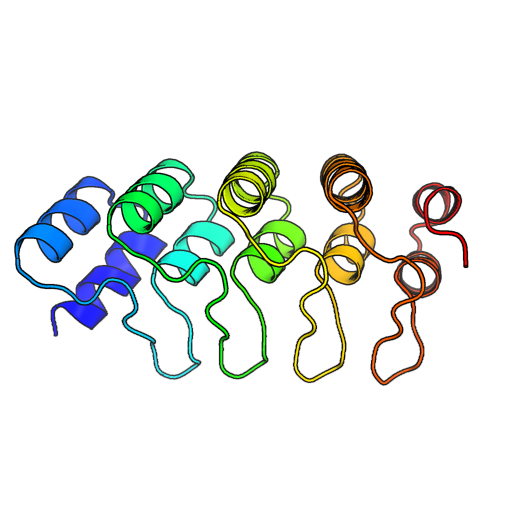2 ? -13.457 -5.276 1.517 1.00 50.51 122 MET A C 1
ATOM 1600 O O . MET A 1 122 ? -13.238 -4.840 0.381 1.00 51.79 122 MET A O 1
ATOM 1614 N N . TRP A 1 123 ? -13.766 -4.477 2.538 1.00 45.63 123 TRP A N 1
ATOM 1615 C CA . TRP A 1 123 ? -13.970 -3.045 2.369 1.00 44.09 123 TRP A CA 1
ATOM 1616 C C . TRP A 1 123 ? -12.857 -2.222 3.005 1.00 44.78 123 TRP A C 1
ATOM 1617 O O . TRP A 1 123 ? -12.931 -0.989 3.004 1.00 46.13 123 TRP A O 1
ATOM 1638 N N . GLY A 1 124 ? -11.827 -2.869 3.538 1.00 45.48 124 GLY A N 1
ATOM 1639 C CA . GLY A 1 124 ? -10.723 -2.138 4.133 1.00 46.16 124 GLY A CA 1
ATOM 1640 C C . GLY A 1 124 ? -11.061 -1.495 5.461 1.00 45.01 124 GLY A C 1
ATOM 1641 O O . GLY A 1 124 ? -10.616 -0.371 5.732 1.00 45.14 124 GLY A O 1
ATOM 1645 N N . HIS A 1 125 ? -11.850 -2.172 6.294 1.00 43.88 125 HIS A N 1
ATOM 1646 C CA . HIS A 1 125 ? -12.169 -1.683 7.635 1.00 45.50 125 HIS A CA 1
ATOM 1647 C C . HIS A 1 125 ? -11.049 -2.123 8.567 1.00 46.31 125 HIS A C 1
ATOM 1648 O O . HIS A 1 125 ? -11.112 -3.178 9.199 1.00 46.92 125 HIS A O 1
ATOM 1662 N N . LEU A 1 126 ? -10.022 -1.281 8.672 1.00 49.67 126 LEU A N 1
ATOM 1663 C CA . LEU A 1 126 ? -8.788 -1.691 9.334 1.00 51.32 126 LEU A CA 1
ATOM 1664 C C . LEU A 1 126 ? -8.987 -1.815 10.839 1.00 49.29 126 LEU A C 1
ATOM 1665 O O . LEU A 1 126 ? -8.576 -2.810 11.450 1.00 47.37 126 LEU A O 1
ATOM 1681 N N . GLU A 1 127 ? -9.618 -0.815 11.457 1.00 50.68 127 GLU A N 1
ATOM 1682 C CA . GLU A 1 127 ? -9.866 -0.873 12.894 1.00 52.26 127 GLU A CA 1
ATOM 1683 C C . GLU A 1 127 ? -10.683 -2.106 13.258 1.00 48.13 127 GLU A C 1
ATOM 1684 O O . GLU A 1 127 ? -10.414 -2.762 14.271 1.00 47.69 127 GLU A O 1
ATOM 1696 N N . ILE A 1 128 ? -11.679 -2.445 12.438 1.00 45.15 128 ILE A N 1
ATOM 1697 C CA . ILE A 1 128 ? -12.502 -3.618 12.712 1.00 42.23 128 ILE A CA 1
ATOM 1698 C C . ILE A 1 128 ? -11.679 -4.892 12.564 1.00 41.31 128 ILE A C 1
ATOM 1699 O O . ILE A 1 128 ? -11.853 -5.850 13.325 1.00 41.42 128 ILE A O 1
ATOM 1715 N N . VAL A 1 129 ? -10.774 -4.927 11.584 1.00 41.14 129 VAL A N 1
ATOM 1716 C CA . VAL A 1 129 ? -9.900 -6.089 11.427 1.00 40.16 129 VAL A CA 1
ATOM 1717 C C . VAL A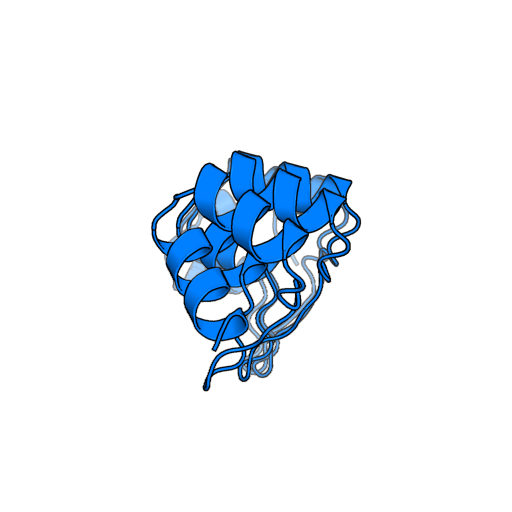 1 129 ? -9.078 -6.302 12.689 1.00 43.25 129 VAL A C 1
ATOM 1718 O O . VAL A 1 129 ? -8.985 -7.420 13.212 1.00 42.57 129 VAL A O 1
ATOM 1731 N N . GLU A 1 130 ? -8.470 -5.232 13.206 1.00 47.06 130 GLU A N 1
ATOM 1732 C CA . GLU A 1 130 ? -7.641 -5.359 14.398 1.00 52.03 130 GLU A CA 1
ATOM 1733 C C . GLU A 1 130 ? -8.451 -5.867 15.585 1.00 48.21 130 GLU A C 1
ATOM 1734 O O . GLU A 1 130 ? -7.991 -6.737 16.333 1.00 48.07 130 GLU A O 1
ATOM 1746 N N . VAL A 1 131 ? -9.661 -5.334 15.775 1.00 46.99 131 VAL A N 1
ATOM 1747 C CA . VAL A 1 131 ? -10.498 -5.758 16.896 1.00 45.98 131 VAL A CA 1
ATOM 1748 C C . VAL A 1 131 ? -10.847 -7.235 16.772 1.00 43.07 131 VAL A C 1
ATOM 1749 O O . VAL A 1 131 ? -10.859 -7.973 17.766 1.00 43.09 131 VAL A O 1
ATOM 1762 N N . LEU A 1 132 ? -11.154 -7.688 15.556 1.00 40.72 132 LEU A N 1
ATOM 1763 C CA . LEU A 1 132 ? -11.503 -9.090 15.356 1.00 38.30 132 LEU A CA 1
ATOM 1764 C C . LEU A 1 132 ? -10.318 -9.995 15.668 1.00 40.16 132 LEU A C 1
ATOM 1765 O O . LEU A 1 132 ? -10.454 -10.993 16.385 1.00 39.08 132 LEU A O 1
ATOM 1781 N N . LEU A 1 133 ? -9.140 -9.662 15.138 1.00 44.23 133 LEU A N 1
ATOM 1782 C CA . LEU A 1 133 ? -7.947 -10.435 15.461 1.00 48.42 133 LEU A CA 1
ATOM 1783 C C . LEU A 1 133 ? -7.650 -10.379 16.954 1.00 53.35 133 LEU A C 1
ATOM 1784 O O . LEU A 1 133 ? -7.266 -11.388 17.557 1.00 53.68 133 LEU A O 1
ATOM 1800 N N . LYS A 1 134 ? -7.827 -9.208 17.569 1.00 56.23 134 LYS A N 1
ATOM 1801 C CA . LYS A 1 134 ? -7.596 -9.088 19.003 1.00 60.47 134 LYS A CA 1
ATOM 1802 C C . LYS A 1 134 ? -8.522 -10.003 19.793 1.00 56.53 134 LYS A C 1
ATOM 1803 O O . LYS A 1 134 ? -8.164 -10.451 20.888 1.00 58.19 134 LYS A O 1
ATOM 1822 N N . ASN A 1 135 ? -9.708 -10.294 19.256 1.00 51.79 135 ASN A N 1
ATOM 1823 C CA . ASN A 1 135 ? -10.689 -11.144 19.918 1.00 47.10 135 ASN A CA 1
ATOM 1824 C C . ASN A 1 135 ? -10.691 -12.572 19.375 1.00 46.25 135 ASN A C 1
ATOM 1825 O O . ASN A 1 135 ? -11.660 -13.309 19.591 1.00 44.28 135 ASN A O 1
ATOM 1836 N N . GLY A 1 136 ? -9.639 -12.970 18.667 1.00 46.47 136 GLY A N 1
ATOM 1837 C CA . GLY A 1 136 ? -9.443 -14.356 18.298 1.00 46.38 136 GLY A CA 1
ATOM 1838 C C . GLY A 1 136 ? -9.816 -14.741 16.882 1.00 44.68 136 GLY A C 1
ATOM 1839 O O . GLY A 1 136 ? -9.976 -15.938 16.617 1.00 43.82 136 GLY A O 1
ATOM 1843 N N . ALA A 1 137 ? -9.955 -13.782 15.970 1.00 43.54 137 ALA A N 1
ATOM 1844 C CA . ALA A 1 137 ? -10.256 -14.116 14.584 1.00 44.77 137 ALA A CA 1
ATOM 1845 C C . ALA A 1 137 ? -9.187 -15.048 14.028 1.00 48.31 137 ALA A C 1
ATOM 1846 O O . ALA A 1 137 ? -7.989 -14.817 14.212 1.00 51.84 137 ALA A O 1
ATOM 1853 N N . ASP A 1 138 ? -9.625 -16.110 13.357 1.00 49.22 138 ASP A N 1
ATOM 1854 C CA . ASP A 1 138 ? -8.723 -17.105 12.788 1.00 51.64 138 ASP A CA 1
ATOM 1855 C C . ASP A 1 138 ? -8.486 -16.775 11.320 1.00 51.89 138 ASP A C 1
ATOM 1856 O O . ASP A 1 138 ? -9.414 -16.826 10.507 1.00 50.49 138 ASP A O 1
ATOM 1865 N N . VAL A 1 139 ? -7.237 -16.447 10.984 1.00 53.72 139 VAL A N 1
ATOM 1866 C CA . VAL A 1 139 ? -6.922 -16.016 9.626 1.00 53.18 139 VAL A CA 1
ATOM 1867 C C . VAL A 1 139 ? -6.836 -17.178 8.644 1.00 52.14 139 VAL A C 1
ATOM 1868 O O . VAL A 1 139 ? -6.861 -16.948 7.430 1.00 51.50 139 VAL A O 1
ATOM 1881 N N . ASN A 1 140 ? -6.738 -18.418 9.125 1.00 52.57 140 ASN A N 1
ATOM 1882 C CA . ASN A 1 140 ? -6.636 -19.566 8.231 1.00 53.50 140 ASN A CA 1
ATOM 1883 C C . ASN A 1 140 ? -7.974 -19.979 7.630 1.00 50.93 140 ASN A C 1
ATOM 1884 O O . ASN A 1 140 ? -7.993 -20.824 6.728 1.00 52.52 140 ASN A O 1
ATOM 1895 N N . ILE A 1 141 ? -9.085 -19.406 8.099 1.00 47.72 141 ILE A N 1
ATOM 1896 C CA . ILE A 1 141 ? -10.399 -19.820 7.623 1.00 46.40 141 ILE A CA 1
ATOM 1897 C C . ILE A 1 141 ? -10.525 -19.523 6.138 1.00 45.07 141 ILE A C 1
ATOM 1898 O O . ILE A 1 141 ? -10.262 -18.402 5.685 1.00 45.28 141 ILE A O 1
ATOM 1914 N N . GLN A 1 142 ? -10.942 -20.530 5.373 1.00 46.82 142 GLN A N 1
ATOM 1915 C CA . GLN A 1 142 ? -11.202 -20.396 3.946 1.00 46.35 142 GLN A CA 1
ATOM 1916 C C . GLN A 1 142 ? -12.696 -20.503 3.679 1.00 42.48 142 GLN A C 1
ATOM 1917 O O . GLN A 1 142 ? -13.369 -21.384 4.224 1.00 42.60 142 GLN A O 1
ATOM 1931 N N . ASP A 1 143 ? -13.213 -19.619 2.831 1.00 41.19 143 ASP A N 1
ATOM 1932 C CA . ASP A 1 143 ? -14.591 -19.743 2.373 1.00 37.62 143 ASP A CA 1
ATOM 1933 C C . ASP A 1 143 ? -14.662 -20.905 1.380 1.00 40.60 143 ASP A C 1
ATOM 1934 O O . ASP A 1 143 ? -13.681 -21.619 1.148 1.00 43.47 143 ASP A O 1
ATOM 1943 N N . LYS A 1 144 ? -15.833 -21.111 0.772 1.00 40.14 144 LYS A N 1
ATOM 1944 C CA . LYS A 1 144 ? -15.999 -22.267 -0.102 1.00 43.30 144 LYS A CA 1
ATOM 1945 C C . LYS A 1 144 ? -15.203 -22.134 -1.394 1.00 43.80 144 LYS A C 1
ATOM 1946 O O . LYS A 1 144 ? -14.967 -23.144 -2.064 1.00 45.07 144 LYS A O 1
ATOM 1965 N N . PHE A 1 145 ? -14.781 -20.924 -1.755 1.00 42.71 145 PHE A N 1
ATOM 1966 C CA . PHE A 1 145 ? -13.926 -20.717 -2.917 1.00 43.45 145 PHE A CA 1
ATOM 1967 C C . PHE A 1 145 ? -12.443 -20.811 -2.582 1.00 46.86 145 PHE A C 1
ATOM 1968 O O . PHE A 1 145 ? -11.608 -20.605 -3.471 1.00 47.69 145 PHE A O 1
ATOM 1985 N N . GLY A 1 146 ? -12.098 -21.118 -1.333 1.00 45.50 146 GLY A N 1
ATOM 1986 C CA . GLY A 1 146 ? -10.715 -21.236 -0.921 1.00 47.77 146 GLY A CA 1
ATOM 1987 C C . GLY A 1 146 ? -10.056 -19.937 -0.517 1.00 48.01 146 GLY A C 1
ATOM 1988 O O . GLY A 1 146 ? -8.830 -19.905 -0.367 1.00 50.52 146 GLY A O 1
ATOM 1992 N N . LYS A 1 147 ? -10.828 -18.873 -0.318 1.00 45.38 147 LYS A N 1
ATOM 1993 C CA . LYS A 1 147 ? -10.287 -17.541 -0.080 1.00 46.68 147 LYS A CA 1
ATOM 1994 C C . LYS A 1 147 ? -10.240 -17.265 1.417 1.00 47.63 147 LYS A C 1
ATOM 1995 O O . LYS A 1 147 ? -11.284 -17.223 2.077 1.00 44.18 147 LYS A O 1
ATOM 2014 N N . THR A 1 148 ? -9.035 -17.073 1.947 1.00 51.57 148 THR A N 1
ATOM 2015 C CA . THR A 1 148 ? -8.893 -16.561 3.298 1.00 52.77 148 THR A CA 1
ATOM 2016 C C . THR A 1 148 ? -9.062 -15.046 3.289 1.00 47.02 148 THR A C 1
ATOM 2017 O O . THR A 1 148 ? -9.072 -14.399 2.237 1.00 49.52 148 THR A O 1
ATOM 20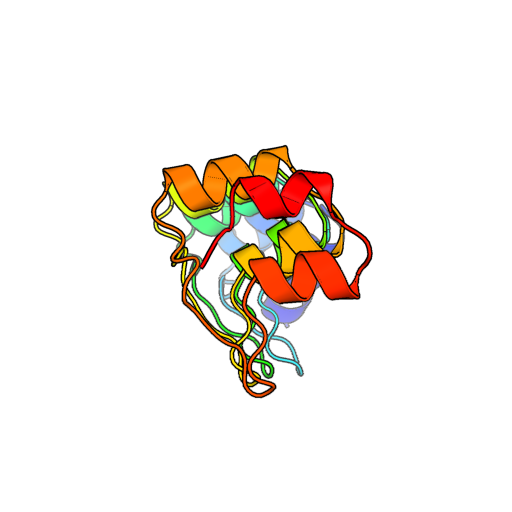28 N N . ALA A 1 149 ? -9.198 -14.472 4.488 1.00 56.57 149 ALA A N 1
ATOM 2029 C CA . ALA A 1 149 ? -9.211 -13.021 4.604 1.00 54.59 149 ALA A CA 1
ATOM 2030 C C . ALA A 1 149 ? -7.996 -12.405 3.925 1.00 56.06 149 ALA A C 1
ATOM 2031 O O . ALA A 1 149 ? -8.082 -11.309 3.363 1.00 57.83 149 ALA A O 1
ATOM 2038 N N . PHE A 1 150 ? -6.854 -13.095 3.974 1.00 56.15 150 PHE A N 1
ATOM 2039 C CA . PHE A 1 150 ? -5.675 -12.645 3.242 1.00 58.45 150 PHE A CA 1
ATOM 2040 C C . PHE A 1 150 ? -5.941 -12.617 1.743 1.00 59.51 150 PHE A C 1
ATOM 2041 O O . PHE A 1 150 ? -5.712 -11.603 1.075 1.00 62.32 150 PHE A O 1
ATOM 2058 N N . ASP A 1 151 ? -6.419 -13.737 1.194 1.00 58.46 151 ASP A N 1
ATOM 2059 C CA . ASP A 1 151 ? -6.691 -13.808 -0.238 1.00 59.45 151 ASP A CA 1
ATOM 2060 C C . ASP A 1 151 ? -7.758 -12.801 -0.647 1.00 60.55 151 ASP A C 1
ATOM 2061 O O . ASP A 1 151 ? -7.617 -12.116 -1.667 1.00 63.49 151 ASP A O 1
ATOM 2070 N N . ILE A 1 152 ? -8.842 -12.709 0.129 1.00 58.94 152 ILE A N 1
ATOM 2071 C CA . ILE A 1 152 ? -9.877 -11.715 -0.148 1.00 60.28 152 ILE A CA 1
ATOM 2072 C C . ILE A 1 152 ? -9.270 -10.319 -0.180 1.00 64.36 152 ILE A C 1
ATOM 2073 O O . ILE A 1 152 ? -9.634 -9.485 -1.018 1.00 68.14 152 ILE A O 1
ATOM 2089 N N . SER A 1 153 ? -8.329 -10.042 0.727 1.00 63.52 153 SER A N 1
ATOM 2090 C CA . SER A 1 153 ? -7.672 -8.740 0.730 1.00 66.29 153 SER A CA 1
ATOM 2091 C C . SER A 1 153 ? -6.937 -8.498 -0.581 1.00 70.01 153 SER A C 1
ATOM 2092 O O . SER A 1 153 ? -6.910 -7.371 -1.087 1.00 74.36 153 SER A O 1
ATOM 2100 N N . ILE A 1 154 ? -6.340 -9.548 -1.150 1.00 69.47 154 ILE A N 1
ATOM 2101 C CA . ILE A 1 154 ? -5.612 -9.406 -2.406 1.00 74.04 154 ILE A CA 1
ATOM 2102 C C . ILE A 1 154 ? -6.580 -9.236 -3.572 1.00 75.83 154 ILE A C 1
ATOM 2103 O O . ILE A 1 154 ? -6.383 -8.379 -4.441 1.00 81.09 154 ILE A O 1
ATOM 2119 N N . ASP A 1 155 ? -7.641 -10.046 -3.610 1.00 72.48 155 ASP A N 1
ATOM 2120 C CA . ASP A 1 155 ? -8.592 -9.968 -4.716 1.00 74.46 155 ASP A CA 1
ATOM 2121 C C . ASP A 1 155 ? -9.274 -8.608 -4.765 1.00 77.92 155 ASP A C 1
ATOM 2122 O O . ASP A 1 155 ? -9.444 -8.028 -5.845 1.00 82.77 155 ASP A O 1
ATOM 2131 N N . ASN A 1 156 ? -9.673 -8.079 -3.610 1.00 75.33 156 ASN A N 1
ATOM 2132 C CA . ASN A 1 156 ? -10.346 -6.789 -3.541 1.00 78.42 156 ASN A CA 1
ATOM 2133 C C . ASN A 1 156 ? -9.379 -5.608 -3.556 1.00 83.05 156 ASN A C 1
ATOM 2134 O O . ASN A 1 156 ? -9.801 -4.479 -3.280 1.00 85.76 156 ASN A O 1
ATOM 2145 N N . GLY A 1 157 ? -8.106 -5.836 -3.871 1.00 84.91 157 GLY A N 1
ATOM 2146 C CA . GLY A 1 157 ? -7.152 -4.748 -3.968 1.00 90.64 157 GLY A CA 1
ATOM 2147 C C . GLY A 1 157 ? -6.798 -4.104 -2.648 1.00 90.93 157 GLY A C 1
ATOM 2148 O O . GLY A 1 157 ? -6.421 -2.928 -2.624 1.00 94.01 157 GLY A O 1
ATOM 2152 N N . ASN A 1 158 ? -6.905 -4.840 -1.546 1.00 88.96 158 ASN A N 1
ATOM 2153 C CA . ASN A 1 158 ? -6.534 -4.351 -0.219 1.00 92.58 158 ASN A CA 1
ATOM 2154 C C . ASN A 1 158 ? -5.217 -5.026 0.158 1.00 98.10 158 ASN A C 1
ATOM 2155 O O . ASN A 1 158 ? -5.199 -6.064 0.819 1.00 93.51 158 ASN A O 1
ATOM 2166 N N . GLU A 1 159 ? -4.108 -4.420 -0.268 1.00 108.02 159 GLU A N 1
ATOM 2167 C CA . GLU A 1 159 ? -2.790 -5.031 -0.114 1.00 113.43 159 GLU A CA 1
ATOM 2168 C C . GLU A 1 159 ? -2.190 -4.752 1.263 1.00 116.12 159 GLU A C 1
ATOM 2169 O O . GLU A 1 159 ? -1.840 -5.685 1.993 1.00 114.63 159 GLU A O 1
ATOM 2181 N N . ASP A 1 160 ? -2.061 -3.473 1.627 1.00 119.66 160 ASP A N 1
ATOM 2182 C CA . ASP A 1 160 ? -1.471 -3.127 2.917 1.00 118.58 160 ASP A CA 1
ATOM 2183 C C . ASP A 1 160 ? -2.179 -3.831 4.066 1.00 104.84 160 ASP A C 1
ATOM 2184 O O . ASP A 1 160 ? -1.561 -4.118 5.098 1.00 106.60 160 ASP A O 1
ATOM 2193 N N . LEU A 1 161 ? -3.472 -4.116 3.909 1.00 93.76 161 LEU A N 1
ATOM 2194 C CA . LEU A 1 161 ? -4.217 -4.823 4.942 1.00 80.35 161 LEU A CA 1
ATOM 2195 C C . LEU A 1 161 ? -3.870 -6.305 4.994 1.00 75.94 161 LEU A C 1
ATOM 2196 O O . LEU A 1 161 ? -4.130 -6.953 6.014 1.00 70.01 161 LEU A O 1
ATOM 2212 N N . ALA A 1 162 ? -3.290 -6.854 3.927 1.00 77.37 162 ALA A N 1
ATOM 2213 C CA . ALA A 1 162 ? -2.979 -8.276 3.868 1.00 77.88 162 ALA A CA 1
ATOM 2214 C C . ALA A 1 162 ? -1.721 -8.646 4.644 1.00 81.67 162 ALA A C 1
ATOM 2215 O O . ALA A 1 162 ? -1.464 -9.840 4.836 1.00 78.83 162 ALA A O 1
ATOM 2222 N N . GLU A 1 163 ? -0.935 -7.663 5.091 1.00 88.42 163 GLU A N 1
ATOM 2223 C CA . GLU A 1 163 ? 0.263 -7.960 5.871 1.00 93.48 163 GLU A CA 1
ATOM 2224 C C . GLU A 1 163 ? -0.095 -8.567 7.221 1.00 84.44 163 GLU A C 1
ATOM 2225 O O . GLU A 1 163 ? 0.596 -9.469 7.709 1.00 87.35 163 GLU A O 1
ATOM 2237 N N . ILE A 1 164 ? -1.174 -8.081 7.842 1.00 81.07 164 ILE A N 1
ATOM 2238 C CA . ILE A 1 164 ? -1.580 -8.568 9.158 1.00 75.19 164 ILE A CA 1
ATOM 2239 C C . ILE A 1 164 ? -2.363 -9.871 9.093 1.00 84.66 164 ILE A C 1
ATOM 2240 O O . ILE A 1 164 ? -2.534 -10.530 10.126 1.00 73.73 164 ILE A O 1
ATOM 2256 N N . LEU A 1 165 ? -2.819 -10.284 7.909 1.00 102.56 165 LEU A N 1
ATOM 2257 C CA . LEU A 1 165 ? -3.693 -11.444 7.768 1.00 111.44 165 LEU A CA 1
ATOM 2258 C C . LEU A 1 165 ? -2.995 -12.640 7.124 1.00 114.09 165 LEU A C 1
ATOM 2259 O O . LEU A 1 165 ? -3.671 -13.549 6.633 1.00 114.74 165 LEU A O 1
ATOM 2275 N N . GLN A 1 166 ? -1.662 -12.672 7.135 1.00 115.39 166 GLN A N 1
ATOM 2276 C CA . GLN A 1 166 ? -0.926 -13.712 6.425 1.00 113.38 166 GLN A CA 1
ATOM 2277 C C . GLN A 1 166 ? -1.430 -15.103 6.795 1.00 109.31 166 GLN A C 1
ATOM 2278 O O . GLN A 1 166 ? -1.928 -15.337 7.900 1.00 109.84 166 GLN A O 1
ATOM 2292 N N . LYS A 1 167 ? -1.284 -16.030 5.851 1.00 105.95 167 LYS A N 1
ATOM 2293 C CA . LYS A 1 167 ? -1.584 -17.442 6.076 1.00 101.24 167 LYS A CA 1
ATOM 2294 C C . LYS A 1 167 ? -3.075 -17.675 6.297 1.00 99.42 167 LYS A C 1
ATOM 2295 O O . LYS A 1 167 ? -3.660 -17.195 7.267 1.00 99.29 167 LYS A O 1
#

Sequence (155 aa):
DLGKKLLEAARAGQDDEVRILLANGADVNTADETGFTPLHLAAWEGHLGIVEVLLKNGADVNANDERGHTPLHLAAYTGHLEIVEVLLKNGAGVNATDVIGTAPLHLAAMWGHLEIVEVLLKNGADVNIQDKFGKTAFDISIDNGNEDLAEILQK

Secondary structure (DSSP, 8-state):
-HHHHHHHHHHHT-HHHHHHHHHTT--TT---TTS--HHHHHHHHT-HHHHHHHHHTT--TT---TT---HHHHHHHHT-HHHHHHHHHTT--TT---TTS--HHHHHHHTT-HHHHHHHHHTT--TT---TTS--HHHHHHHTT--GGGGTT--

CATH classification: 1.25.40.20

Nearest PDB structures (foldseek):
  7dne-assembly1_A  TM=9.909E-01  e=2.229E-22  synthetic construct
  5le8-assembly2_B  TM=9.905E-01  e=9.055E-21  synthetic construct
  8qzn-assembly1_A  TM=9.884E-01  e=1.279E-20  synthetic construct
  6sa7-assembly1_B  TM=9.905E-01  e=2.554E-20  synthetic construct
  6d65-assembly1_B  TM=9.845E-01  e=3.435E-20  synthetic construct

Solvent-accessible surface area: 7667 Å² total; per-residue (Å²): 138,56,13,150,117,0,8,89,8,0,88,69,24,94,60,88,75,0,122,95,7,26,87,93,64,11,85,18,54,29,59,43,173,73,11,54,6,0,1,0,9,0,0,102,77,29,51,49,39,3,0,81,16,0,29,186,74,56,13,64,19,61,11,88,10,126,160,6,39,4,0,1,0,10,0,0,79,40,27,50,54,109,4,0,72,28,0,22,179,67,55,12,28,22,55,27,69,12,104,70,19,16,2,0,4,3,14,0,0,49,123,24,46,95,109,4,0,94,28,0,42,183,64,46,12,63,31,96,34,111,16,147,148,30,72,10,1,63,44,17,0,79,84,66,48,34,101,129,14,4,119,83,0,87,174

Radius of gyration: 15.78 Å; Cα contacts (8 Å, |Δi|>4): 279; chains: 1; bounding box: 48×27×32 Å

B-factor: mean 47.36, std 25.85, range [17.63, 278.71]

Foldseek 3Di:
DLQVVLLVCLLVLVQVSNVVSVVVPHDQLRADPQQDGSLLNNLLNQNQVNNVVSLVSPYDQLGQGNFQDGSLLNNLLNLNQSNNVVSVVSPYDLCGQTPQQDGSLLRNLLVVSQSSNVVSVVSPHDQCGAGNVRAGSLNSNVVSVNPVSNVVSDD